Protein AF-A0A964MDD8-F1 (afdb_monomer_lite)

Foldseek 3Di:
DDPPPDPVVVVVVVVVVVVVVVVVVVVVVVVVVVVVVVVVVVVVVVVVVVVVVVVVVVVVVVVVVQVVQWAWEAEPNDTFIDSHQKDAPQSSQVRCVVVPNPADSQWWKWWQDPVRDIDTGDRGRIDGDHHHTYIYTHDPVNPD

pLDDT: mean 91.05, std 11.63, range [41.06, 98.5]

Radius of gyration: 38.7 Å; chains: 1; bounding box: 83×30×105 Å

Secondary structure (DSSP, 8-state):
------HHHHHHHHHHHHHHHHHHHHHHHHHHHHHHHHHHHHHHHHHHHHHHHHHHHHHHHHHHHHHHH-EEEEETTEEEEES-SEEEHHHHHHHHHHTT-S--TTSEEEEEPTTS-EEEE-TT-EEE--TT-EEEEE-GGG--

Sequence (144 aa):
MEATIEKPDIEAARDVAKRARQELKRVEQELKDAEQQLERAEQEIEQAVDEVQQIEDQLDRQESERKAKSVAILVNEQSVTLPSRSVTGAEIKDAAIRQGVLIQPNFVLQEELANGTSRIVGDSDTVKIHEHSRFTAIAPDDNS

Structure (mmCIF, N/CA/C/O backbone):
data_AF-A0A964MDD8-F1
#
_entry.id   AF-A0A964MDD8-F1
#
loop_
_atom_site.group_PDB
_atom_site.id
_atom_site.type_symbol
_atom_site.label_atom_id
_atom_site.label_alt_id
_atom_site.label_comp_id
_atom_site.label_asym_id
_atom_site.label_entity_id
_atom_site.label_seq_id
_atom_site.pdbx_PDB_ins_code
_atom_site.Cartn_x
_atom_site.Cartn_y
_atom_site.Cartn_z
_atom_site.occupancy
_atom_site.B_iso_or_equiv
_atom_site.auth_seq_id
_atom_site.auth_comp_id
_atom_site.auth_asym_id
_atom_site.auth_atom_id
_atom_site.pdbx_PDB_model_num
ATOM 1 N N . MET A 1 1 ? 56.495 -11.586 -66.245 1.00 41.06 1 MET A N 1
ATOM 2 C CA . MET A 1 1 ? 55.061 -11.857 -66.028 1.00 41.06 1 MET A CA 1
ATOM 3 C C . MET A 1 1 ? 54.513 -10.680 -65.244 1.00 41.06 1 MET A C 1
ATOM 5 O O . MET A 1 1 ? 54.639 -10.665 -64.029 1.00 41.06 1 MET A O 1
ATOM 9 N N . GLU A 1 2 ? 54.033 -9.648 -65.936 1.00 46.88 2 GLU A N 1
ATOM 10 C CA . GLU A 1 2 ? 53.327 -8.531 -65.299 1.00 46.88 2 GLU A CA 1
ATOM 11 C C . GLU A 1 2 ? 51.840 -8.878 -65.296 1.00 46.88 2 GLU A C 1
ATOM 13 O O . GLU A 1 2 ? 51.242 -9.059 -66.355 1.00 46.88 2 GLU A O 1
ATOM 18 N N . ALA A 1 3 ? 51.256 -9.044 -64.110 1.00 52.12 3 ALA A N 1
ATOM 19 C CA . ALA A 1 3 ? 49.820 -9.223 -63.975 1.00 52.12 3 ALA A CA 1
ATOM 20 C C . ALA A 1 3 ? 49.143 -7.874 -64.257 1.00 52.12 3 ALA A C 1
ATOM 22 O O . ALA A 1 3 ? 49.156 -6.971 -63.421 1.00 52.12 3 ALA A O 1
ATOM 23 N N . THR A 1 4 ? 48.595 -7.715 -65.460 1.00 55.28 4 THR A N 1
ATOM 24 C CA . THR A 1 4 ? 47.712 -6.598 -65.794 1.00 55.28 4 THR A CA 1
ATOM 25 C C . THR A 1 4 ? 46.412 -6.793 -65.025 1.00 55.28 4 THR A C 1
ATOM 27 O O . THR A 1 4 ? 45.581 -7.609 -65.404 1.00 55.28 4 THR A O 1
ATOM 30 N N . ILE A 1 5 ? 46.252 -6.079 -63.912 1.00 58.34 5 ILE A N 1
ATOM 31 C CA . ILE A 1 5 ? 44.963 -5.998 -63.222 1.00 58.34 5 ILE A CA 1
ATOM 32 C C . ILE A 1 5 ? 44.020 -5.236 -64.158 1.00 58.34 5 ILE A C 1
ATOM 34 O O . ILE A 1 5 ? 44.256 -4.066 -64.478 1.00 58.34 5 ILE A O 1
ATOM 38 N N . GLU A 1 6 ? 42.996 -5.918 -64.664 1.00 56.34 6 GLU A N 1
ATOM 39 C CA . GLU A 1 6 ? 42.044 -5.346 -65.607 1.00 56.34 6 GLU A CA 1
ATOM 40 C C . GLU A 1 6 ? 41.196 -4.268 -64.907 1.00 56.34 6 GLU A C 1
ATOM 42 O O . GLU A 1 6 ? 40.586 -4.487 -63.863 1.00 56.34 6 GLU A O 1
ATOM 47 N N . LYS A 1 7 ? 41.144 -3.069 -65.504 1.00 59.66 7 LYS A N 1
ATOM 48 C CA . LYS A 1 7 ? 40.331 -1.912 -65.077 1.00 59.66 7 LYS A CA 1
ATOM 49 C C . LYS A 1 7 ? 38.904 -2.220 -64.550 1.00 59.66 7 LYS A C 1
ATOM 51 O O . LYS A 1 7 ? 38.519 -1.525 -63.608 1.00 59.66 7 LYS A O 1
ATOM 56 N N . PRO A 1 8 ? 38.122 -3.187 -65.086 1.00 60.34 8 PRO A N 1
ATOM 57 C CA . PRO A 1 8 ? 36.810 -3.561 -64.536 1.00 60.34 8 PRO A CA 1
ATOM 58 C C . PRO A 1 8 ? 36.810 -3.961 -63.050 1.00 60.34 8 PRO A C 1
ATOM 60 O O . PRO A 1 8 ? 35.870 -3.604 -62.337 1.00 60.34 8 PRO A O 1
ATOM 63 N N . ASP A 1 9 ? 37.860 -4.617 -62.545 1.00 73.88 9 ASP A N 1
ATOM 64 C CA . ASP A 1 9 ? 37.914 -5.048 -61.137 1.00 73.88 9 ASP A CA 1
ATOM 65 C C . ASP A 1 9 ? 38.062 -3.864 -60.166 1.00 73.88 9 ASP A C 1
ATOM 67 O O . ASP A 1 9 ? 37.552 -3.884 -59.044 1.00 73.88 9 ASP A O 1
ATOM 71 N N . ILE A 1 10 ? 38.712 -2.782 -60.608 1.00 78.50 10 ILE A N 1
ATOM 72 C CA . ILE A 1 10 ? 38.920 -1.571 -59.800 1.00 78.50 10 ILE A CA 1
ATOM 73 C C . ILE A 1 10 ? 37.620 -0.759 -59.681 1.00 78.50 10 ILE A C 1
ATOM 75 O O . ILE A 1 10 ? 37.340 -0.180 -58.629 1.00 78.50 10 ILE A O 1
ATOM 79 N N . GLU A 1 11 ? 36.809 -0.713 -60.740 1.00 83.12 11 GLU A N 1
ATOM 80 C CA . GLU A 1 11 ? 35.529 0.007 -60.746 1.00 83.12 11 GLU A CA 1
ATOM 81 C C . GLU A 1 11 ? 34.477 -0.704 -59.885 1.00 83.12 11 GLU A C 1
ATOM 83 O O . GLU A 1 11 ? 33.844 -0.069 -59.038 1.00 83.12 11 GLU A O 1
ATOM 88 N N . ALA A 1 12 ? 34.386 -2.034 -59.989 1.00 84.69 12 ALA A N 1
ATOM 89 C CA . ALA A 1 12 ? 33.535 -2.842 -59.119 1.00 84.69 12 ALA A CA 1
ATOM 90 C C . ALA A 1 12 ? 33.921 -2.689 -57.635 1.00 84.69 12 ALA A C 1
ATOM 92 O O . ALA A 1 12 ? 33.057 -2.468 -56.782 1.00 84.69 12 ALA A O 1
ATOM 93 N N . ALA A 1 13 ? 35.222 -2.719 -57.318 1.00 86.31 13 ALA A N 1
ATOM 94 C CA . ALA A 1 13 ? 35.711 -2.490 -55.958 1.00 86.31 13 ALA A CA 1
ATOM 95 C C . ALA A 1 13 ? 35.359 -1.083 -55.432 1.00 86.31 13 ALA A C 1
ATOM 97 O O . ALA A 1 13 ? 35.021 -0.918 -54.256 1.00 86.31 13 ALA A O 1
ATOM 98 N N . ARG A 1 14 ? 35.385 -0.060 -56.296 1.00 89.69 14 ARG A N 1
ATOM 99 C CA . ARG A 1 14 ? 35.007 1.316 -55.940 1.00 89.69 14 ARG A CA 1
ATOM 100 C C . ARG A 1 14 ? 33.518 1.443 -55.621 1.00 89.69 14 ARG A C 1
ATOM 102 O O . ARG A 1 14 ? 33.167 2.135 -54.662 1.00 89.69 14 ARG A O 1
ATOM 109 N N . ASP A 1 15 ? 32.656 0.784 -56.386 1.00 91.31 15 ASP A N 1
ATOM 110 C CA . ASP A 1 15 ? 31.213 0.788 -56.143 1.00 91.31 15 ASP A CA 1
ATOM 111 C C . ASP A 1 15 ? 30.846 0.058 -54.851 1.00 91.31 15 ASP A C 1
ATOM 113 O O . ASP A 1 15 ? 30.035 0.562 -54.068 1.00 91.31 15 ASP A O 1
ATOM 117 N N . VAL A 1 16 ? 31.500 -1.074 -54.571 1.00 93.12 16 VAL A N 1
ATOM 118 C CA . VAL A 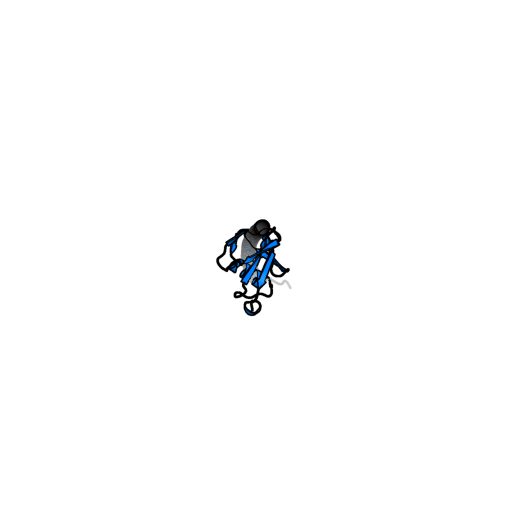1 16 ? 31.367 -1.778 -53.288 1.00 93.12 16 VAL A CA 1
ATOM 119 C C . VAL A 1 16 ? 31.812 -0.878 -52.135 1.00 93.12 16 VAL A C 1
ATOM 121 O O . VAL A 1 16 ? 31.064 -0.702 -51.174 1.00 93.12 16 VAL A O 1
ATOM 124 N N . ALA A 1 17 ? 32.971 -0.220 -52.248 1.00 92.44 17 ALA A N 1
ATOM 125 C CA . ALA A 1 17 ? 33.452 0.706 -51.224 1.00 92.44 17 ALA A CA 1
ATOM 126 C C . ALA A 1 17 ? 32.503 1.900 -51.013 1.00 92.44 17 ALA A C 1
ATOM 128 O O . ALA A 1 17 ? 32.327 2.371 -49.888 1.00 92.44 17 ALA A O 1
ATOM 129 N N . LYS A 1 18 ? 31.861 2.396 -52.077 1.00 95.19 18 LYS A N 1
ATOM 130 C CA . LYS A 1 18 ? 30.870 3.475 -51.989 1.00 95.19 18 LYS A CA 1
ATOM 131 C C . LYS A 1 18 ? 29.608 3.023 -51.253 1.00 95.19 18 LYS A C 1
ATOM 133 O O . LYS A 1 18 ? 29.131 3.766 -50.399 1.00 95.19 18 LYS A O 1
ATOM 138 N N . ARG A 1 19 ? 29.097 1.826 -51.554 1.00 94.06 19 ARG A N 1
ATOM 139 C CA . ARG A 1 19 ? 27.930 1.245 -50.868 1.00 94.06 19 ARG A CA 1
ATOM 140 C C . ARG A 1 19 ? 28.226 0.986 -49.395 1.00 94.06 19 ARG A C 1
ATOM 142 O O . ARG A 1 19 ? 27.482 1.469 -48.552 1.00 94.06 19 ARG A O 1
ATOM 149 N N . ALA A 1 20 ? 29.367 0.369 -49.088 1.00 93.56 20 ALA A N 1
ATOM 150 C CA . ALA A 1 20 ? 29.794 0.125 -47.711 1.00 93.56 20 ALA A CA 1
ATOM 151 C C . ALA A 1 20 ? 29.890 1.426 -46.894 1.00 93.56 20 ALA A C 1
ATOM 153 O O . ALA A 1 20 ? 29.441 1.484 -45.756 1.00 93.56 20 ALA A O 1
ATOM 154 N N . ARG A 1 21 ? 30.403 2.517 -47.483 1.00 95.44 21 ARG A N 1
ATOM 155 C CA . ARG A 1 21 ? 30.420 3.837 -46.823 1.00 95.44 21 ARG A CA 1
ATOM 156 C C . ARG A 1 21 ? 29.024 4.408 -46.577 1.00 95.44 21 ARG A C 1
ATOM 158 O O . ARG A 1 21 ? 28.814 5.069 -45.565 1.00 95.44 21 ARG A O 1
ATOM 165 N N . GLN A 1 22 ? 28.091 4.209 -47.507 1.00 95.81 22 GLN A N 1
ATOM 166 C CA . GLN A 1 22 ? 26.709 4.663 -47.335 1.00 95.81 22 GLN A CA 1
ATOM 167 C C . GLN A 1 22 ? 25.999 3.880 -46.229 1.00 95.81 22 GLN A C 1
ATOM 169 O O . GLN A 1 22 ? 25.303 4.484 -45.419 1.00 95.81 22 GLN A O 1
ATOM 174 N N . GLU A 1 23 ? 26.214 2.567 -46.171 1.00 96.56 23 GLU A N 1
ATOM 175 C CA . GLU A 1 23 ? 25.686 1.710 -45.109 1.00 96.56 23 GLU A CA 1
ATOM 176 C C . GLU A 1 23 ? 26.284 2.071 -43.748 1.00 96.56 23 GLU A C 1
ATOM 178 O O . GLU A 1 23 ? 25.527 2.258 -42.801 1.00 96.56 23 GLU A O 1
ATOM 183 N N . LEU A 1 24 ? 27.603 2.285 -43.658 1.00 96.44 24 LEU A N 1
ATOM 184 C CA . LEU A 1 24 ? 28.247 2.748 -42.423 1.00 96.44 24 LEU A CA 1
ATOM 185 C C . LEU A 1 24 ? 27.642 4.062 -41.927 1.00 96.44 24 LEU A C 1
ATOM 187 O O . LEU A 1 24 ? 27.255 4.150 -40.769 1.00 96.44 24 LEU A O 1
ATOM 191 N N . LYS A 1 25 ? 27.459 5.049 -42.812 1.00 97.62 25 LYS A N 1
ATOM 192 C CA . LYS A 1 25 ? 26.839 6.328 -42.440 1.00 97.62 25 LYS A CA 1
ATOM 193 C C . LYS A 1 25 ? 25.399 6.162 -41.942 1.00 97.62 25 LYS A C 1
ATOM 195 O O . LYS A 1 25 ? 24.946 6.919 -41.088 1.00 97.62 25 LYS A O 1
ATOM 200 N N . ARG A 1 26 ? 24.660 5.200 -42.501 1.00 97.25 26 ARG A N 1
ATOM 201 C CA . ARG A 1 26 ? 23.300 4.890 -42.057 1.00 97.25 26 ARG A CA 1
ATOM 202 C C . ARG A 1 26 ? 23.310 4.272 -40.660 1.00 97.25 26 ARG A C 1
ATOM 204 O O . ARG A 1 26 ? 22.570 4.742 -39.807 1.00 97.25 26 ARG A O 1
ATOM 211 N N . VAL A 1 27 ? 24.169 3.282 -40.429 1.00 97.69 27 VAL A N 1
ATOM 212 C CA . VAL A 1 27 ? 24.311 2.630 -39.120 1.00 97.69 27 VAL A CA 1
ATOM 213 C C . VAL A 1 27 ? 24.790 3.621 -38.057 1.00 97.69 27 VAL A C 1
ATOM 215 O O . VAL A 1 27 ? 24.277 3.604 -36.948 1.00 97.69 27 VAL A O 1
ATOM 218 N N . GLU A 1 28 ? 25.710 4.530 -38.389 1.00 97.38 28 GLU A N 1
ATOM 219 C CA . GLU A 1 28 ? 26.145 5.602 -37.480 1.00 97.38 28 GLU A CA 1
ATOM 220 C C . GLU A 1 28 ? 24.984 6.510 -37.057 1.00 97.38 28 GLU A C 1
ATOM 222 O O . GLU A 1 28 ? 24.878 6.881 -35.890 1.00 97.38 28 GLU A O 1
ATOM 227 N N . GLN A 1 29 ? 24.099 6.863 -37.994 1.00 97.56 29 GLN A N 1
ATOM 228 C CA . GLN A 1 29 ? 22.926 7.673 -37.674 1.00 97.56 29 GLN A CA 1
ATOM 229 C C . GLN A 1 29 ? 21.922 6.894 -36.818 1.00 97.56 29 GLN A C 1
ATOM 231 O O . GLN A 1 29 ? 21.428 7.432 -35.833 1.00 97.56 29 GLN A O 1
ATOM 236 N N . GLU A 1 30 ? 21.658 5.631 -37.160 1.00 98.12 30 GLU A N 1
ATOM 237 C CA . GLU A 1 30 ? 20.775 4.762 -36.376 1.00 98.12 30 GLU A CA 1
ATOM 238 C C . GLU A 1 30 ? 21.315 4.556 -34.948 1.00 98.12 30 GLU A C 1
ATOM 240 O O . GLU A 1 30 ? 20.542 4.606 -33.993 1.00 98.12 30 GLU A O 1
ATOM 245 N N . LEU A 1 31 ? 22.636 4.408 -34.781 1.00 97.81 31 LEU A N 1
ATOM 246 C CA . LEU A 1 31 ? 23.281 4.309 -33.470 1.00 97.81 31 LEU A CA 1
ATOM 247 C C . LEU A 1 31 ? 23.094 5.593 -32.657 1.00 97.81 31 LEU A C 1
ATOM 249 O O . LEU A 1 31 ? 22.695 5.525 -31.501 1.00 97.81 31 LEU A O 1
ATOM 253 N N . LYS A 1 32 ? 23.309 6.759 -33.272 1.00 98.25 32 LYS A N 1
ATOM 254 C CA . LYS A 1 32 ? 23.117 8.054 -32.609 1.00 98.25 32 LYS A CA 1
ATOM 255 C C . LYS A 1 32 ? 21.673 8.264 -32.151 1.00 98.25 32 LYS A C 1
ATOM 257 O O . LYS A 1 32 ? 21.432 8.820 -31.081 1.00 98.25 32 LYS A O 1
ATOM 262 N N . ASP A 1 33 ? 20.711 7.839 -32.963 1.00 98.31 33 ASP A N 1
ATOM 263 C CA . ASP A 1 33 ? 19.296 7.946 -32.617 1.00 98.31 33 ASP A CA 1
ATOM 264 C C . ASP A 1 33 ? 18.945 6.988 -31.464 1.00 98.31 33 ASP A C 1
ATOM 266 O O . ASP A 1 33 ? 18.219 7.373 -30.547 1.00 98.31 33 ASP A O 1
ATOM 270 N N . ALA A 1 34 ? 19.499 5.771 -31.467 1.00 97.50 34 ALA A N 1
ATOM 271 C CA . ALA A 1 34 ? 19.337 4.811 -30.376 1.00 97.50 34 ALA A CA 1
ATOM 272 C C . ALA A 1 34 ? 19.983 5.298 -29.065 1.00 97.50 34 ALA A C 1
ATOM 274 O O . ALA A 1 34 ? 19.374 5.169 -28.008 1.00 97.50 34 ALA A O 1
ATOM 275 N N . GLU A 1 35 ? 21.167 5.914 -29.122 1.00 98.12 35 GLU A N 1
ATOM 276 C CA . GLU A 1 35 ? 21.826 6.534 -27.962 1.00 98.12 35 GLU A CA 1
ATOM 277 C C . GLU A 1 35 ? 20.947 7.625 -27.334 1.00 98.12 35 GLU A C 1
ATOM 279 O O . GLU A 1 35 ? 20.752 7.641 -26.122 1.00 98.12 35 GLU A O 1
ATOM 284 N N . GLN A 1 36 ? 20.334 8.488 -28.150 1.00 98.19 36 GLN A N 1
ATOM 285 C CA . GLN A 1 36 ? 19.405 9.510 -27.650 1.00 98.19 36 GLN A CA 1
ATOM 286 C C . GLN A 1 36 ? 18.137 8.913 -27.036 1.00 98.19 36 GLN A C 1
ATOM 288 O O . GLN A 1 36 ? 17.565 9.488 -26.112 1.00 98.19 36 GLN A O 1
ATOM 293 N N . GLN A 1 37 ? 17.654 7.789 -27.568 1.00 98.12 37 GLN A N 1
ATOM 294 C CA . GLN A 1 37 ? 16.515 7.086 -26.980 1.00 98.12 37 GLN A CA 1
ATOM 295 C C . GLN A 1 37 ? 16.879 6.470 -25.629 1.00 98.12 37 GLN A C 1
ATOM 297 O O . GLN A 1 37 ? 16.074 6.559 -24.706 1.00 98.12 37 GLN A O 1
ATOM 302 N N . LEU A 1 38 ? 18.080 5.899 -25.503 1.00 98.00 38 LEU A N 1
ATOM 303 C CA . LEU A 1 38 ? 18.584 5.377 -24.235 1.00 98.00 38 LEU A CA 1
ATOM 304 C C . LEU A 1 38 ? 18.711 6.488 -23.191 1.00 98.00 38 LEU A C 1
ATOM 306 O O . LEU A 1 38 ? 18.180 6.328 -22.102 1.00 98.00 38 LEU A O 1
ATOM 310 N N . GLU A 1 39 ? 19.293 7.637 -23.544 1.00 98.38 39 GLU A N 1
ATOM 311 C CA . GLU A 1 39 ? 19.418 8.779 -22.625 1.00 98.38 39 GLU A CA 1
ATOM 312 C C . GLU A 1 39 ? 18.048 9.267 -22.120 1.00 98.38 39 GLU A C 1
ATOM 314 O O . GLU A 1 39 ? 17.875 9.572 -20.941 1.00 98.38 39 GLU A O 1
ATOM 319 N N . ARG A 1 40 ? 17.033 9.297 -22.994 1.00 98.06 40 ARG A N 1
ATOM 320 C CA . ARG A 1 40 ? 15.660 9.644 -22.591 1.00 98.06 40 ARG A CA 1
ATOM 321 C C . ARG A 1 40 ? 15.051 8.597 -21.667 1.00 98.06 40 ARG A C 1
ATOM 323 O O . ARG A 1 40 ? 14.456 8.961 -20.660 1.00 98.06 40 ARG A O 1
ATOM 330 N N . ALA A 1 41 ? 15.208 7.317 -21.995 1.00 97.62 41 ALA A N 1
ATOM 331 C CA . ALA A 1 41 ? 14.697 6.234 -21.164 1.00 97.62 41 ALA A CA 1
ATOM 332 C C . ALA A 1 41 ? 15.367 6.218 -19.779 1.00 97.62 41 ALA A C 1
ATOM 334 O O . ALA A 1 41 ? 14.696 5.978 -18.781 1.00 97.62 41 ALA A O 1
ATOM 335 N N . GLU A 1 42 ? 16.666 6.517 -19.696 1.00 98.12 42 GLU A N 1
ATOM 336 C CA . GLU A 1 42 ? 17.392 6.654 -18.428 1.00 98.12 42 GLU A CA 1
ATOM 337 C C . GLU A 1 42 ? 16.824 7.792 -17.570 1.00 98.12 42 GLU A C 1
ATOM 339 O O . GLU A 1 42 ? 16.553 7.581 -16.389 1.00 98.12 42 GLU A O 1
ATOM 344 N N . GLN A 1 43 ? 16.560 8.961 -18.165 1.00 98.12 43 GLN A N 1
ATOM 345 C CA . GLN A 1 43 ? 15.931 10.088 -17.464 1.00 98.12 43 GLN A CA 1
ATOM 346 C C . GLN A 1 43 ? 14.513 9.756 -16.978 1.00 98.12 43 GLN A C 1
ATOM 348 O O . GLN A 1 43 ? 14.129 10.143 -15.876 1.00 98.12 43 GLN A O 1
ATOM 353 N N . GLU A 1 44 ? 13.727 9.035 -17.780 1.00 98.31 44 GLU A N 1
ATOM 354 C CA . GLU A 1 44 ? 12.391 8.575 -17.383 1.00 98.31 44 GLU A CA 1
ATOM 355 C C . GLU A 1 44 ? 12.457 7.591 -16.208 1.00 98.31 44 GLU A C 1
ATOM 357 O O . GLU A 1 44 ? 11.653 7.682 -15.280 1.00 98.31 44 GLU A O 1
ATOM 362 N N . ILE A 1 45 ? 13.434 6.677 -16.211 1.00 98.25 45 ILE A N 1
ATOM 363 C CA . ILE A 1 45 ? 13.652 5.741 -15.103 1.00 98.25 45 ILE A CA 1
ATOM 364 C C . ILE A 1 45 ? 14.058 6.494 -13.834 1.00 98.25 45 ILE A C 1
ATOM 366 O O . ILE A 1 45 ? 13.518 6.197 -12.772 1.00 98.25 45 ILE A O 1
ATOM 370 N N . GLU A 1 46 ? 14.964 7.469 -13.924 1.00 98.19 46 GLU A N 1
ATOM 371 C CA . GLU A 1 46 ? 15.373 8.290 -12.776 1.00 98.19 46 GLU A CA 1
ATOM 372 C C . GLU A 1 46 ? 14.171 9.020 -12.157 1.00 98.19 46 GLU A C 1
ATOM 374 O O . GLU A 1 46 ? 13.943 8.930 -10.952 1.00 98.19 46 GLU A O 1
ATOM 379 N N . GLN A 1 47 ? 13.327 9.639 -12.988 1.00 98.06 47 GLN A N 1
ATOM 380 C CA . GLN A 1 47 ? 12.097 10.291 -12.526 1.00 98.06 47 GLN A CA 1
ATOM 381 C C . GLN A 1 47 ? 11.125 9.310 -11.863 1.00 98.06 47 GLN A C 1
ATOM 383 O O . GLN A 1 47 ? 10.546 9.622 -10.823 1.00 98.06 47 GLN A O 1
ATOM 388 N N . ALA A 1 48 ? 10.950 8.122 -12.444 1.00 97.06 48 ALA A N 1
ATOM 389 C CA . ALA A 1 48 ? 10.083 7.100 -11.874 1.00 97.06 48 ALA A CA 1
ATOM 390 C C . ALA A 1 48 ? 10.608 6.593 -10.520 1.00 97.06 48 ALA A C 1
ATOM 392 O O . ALA A 1 48 ? 9.817 6.330 -9.616 1.00 97.06 48 ALA A O 1
ATOM 393 N N . VAL A 1 49 ? 11.929 6.476 -10.356 1.00 98.50 49 VAL A N 1
ATOM 394 C CA . VAL A 1 49 ? 12.551 6.101 -9.077 1.00 98.50 49 VAL A CA 1
ATOM 395 C C . VAL A 1 49 ? 12.281 7.163 -8.011 1.00 98.50 49 VAL A C 1
ATOM 397 O O . VAL A 1 49 ? 11.860 6.815 -6.906 1.00 98.50 49 VAL A O 1
ATOM 400 N N . ASP A 1 50 ? 12.442 8.444 -8.344 1.00 98.31 50 ASP A N 1
ATOM 401 C CA . ASP A 1 50 ? 12.133 9.543 -7.424 1.00 98.31 50 ASP A CA 1
ATOM 402 C C . ASP A 1 50 ? 10.648 9.568 -7.028 1.00 98.31 50 ASP A C 1
ATOM 404 O O . ASP A 1 50 ? 10.312 9.798 -5.863 1.00 98.31 50 ASP A O 1
ATOM 408 N N . GLU A 1 51 ? 9.743 9.305 -7.974 1.00 98.25 51 GLU A N 1
ATOM 409 C CA . GLU A 1 51 ? 8.305 9.216 -7.702 1.00 98.25 51 GLU A CA 1
ATOM 410 C C . GLU A 1 51 ? 7.981 8.056 -6.753 1.00 98.25 51 GLU A C 1
ATOM 412 O O . GLU A 1 51 ? 7.244 8.240 -5.781 1.00 98.25 51 GLU A O 1
ATOM 417 N N . VAL A 1 52 ? 8.569 6.877 -6.981 1.00 98.25 52 VAL A N 1
ATOM 418 C CA . VAL A 1 52 ? 8.404 5.721 -6.088 1.00 98.25 52 VAL A CA 1
ATOM 419 C C . VAL A 1 52 ? 8.880 6.058 -4.676 1.00 98.25 52 VAL A C 1
ATOM 421 O O . VAL A 1 52 ? 8.139 5.813 -3.724 1.00 98.25 52 VAL A O 1
ATOM 424 N N . GLN A 1 53 ? 10.042 6.700 -4.529 1.00 97.56 53 GLN A N 1
ATOM 425 C CA . GLN A 1 53 ? 10.551 7.100 -3.215 1.00 97.56 53 GLN A CA 1
ATOM 426 C C . GLN A 1 53 ? 9.601 8.074 -2.499 1.00 97.56 53 GLN A C 1
ATOM 428 O O . GLN A 1 53 ? 9.357 7.954 -1.298 1.00 97.56 53 GLN A O 1
ATOM 433 N N . GLN A 1 54 ? 9.017 9.032 -3.224 1.00 97.56 54 GLN A N 1
ATOM 434 C CA . GLN A 1 54 ? 8.035 9.957 -2.649 1.00 97.56 54 GLN A CA 1
ATOM 435 C C . GLN A 1 54 ? 6.750 9.249 -2.209 1.00 97.56 54 GLN A C 1
ATOM 437 O O . GLN A 1 54 ? 6.149 9.639 -1.204 1.00 97.56 54 GLN A O 1
ATOM 442 N N . ILE A 1 55 ? 6.314 8.228 -2.949 1.00 97.56 55 ILE A N 1
ATOM 443 C CA . ILE A 1 55 ? 5.148 7.418 -2.587 1.00 97.56 55 ILE A CA 1
ATOM 444 C C . ILE A 1 55 ? 5.432 6.624 -1.310 1.00 97.56 55 ILE A C 1
ATOM 446 O O . ILE A 1 55 ? 4.591 6.625 -0.409 1.00 97.56 55 ILE A O 1
ATOM 450 N N . GLU A 1 56 ? 6.604 5.999 -1.195 1.00 97.31 56 GLU A N 1
ATOM 451 C CA . GLU A 1 56 ? 7.020 5.279 0.016 1.00 97.31 56 GLU A CA 1
ATOM 452 C C . GLU A 1 56 ? 7.009 6.200 1.244 1.00 97.31 56 GLU A C 1
ATOM 454 O O . GLU A 1 56 ? 6.327 5.913 2.230 1.00 97.31 56 GLU A O 1
ATOM 459 N N . ASP A 1 57 ? 7.634 7.375 1.142 1.00 97.00 57 ASP A N 1
ATOM 460 C CA . ASP A 1 57 ? 7.644 8.376 2.213 1.00 97.00 57 ASP A CA 1
ATOM 461 C C . ASP A 1 57 ? 6.228 8.817 2.629 1.00 97.00 57 ASP A C 1
ATOM 463 O O . ASP A 1 57 ? 5.952 9.080 3.806 1.00 97.00 57 ASP A O 1
ATOM 467 N N . GLN A 1 58 ? 5.309 8.955 1.668 1.00 95.75 58 GLN A N 1
ATOM 468 C CA . GLN A 1 58 ? 3.917 9.307 1.951 1.00 95.75 58 GLN A CA 1
ATOM 469 C C . GLN A 1 58 ? 3.172 8.173 2.656 1.00 95.75 58 GLN A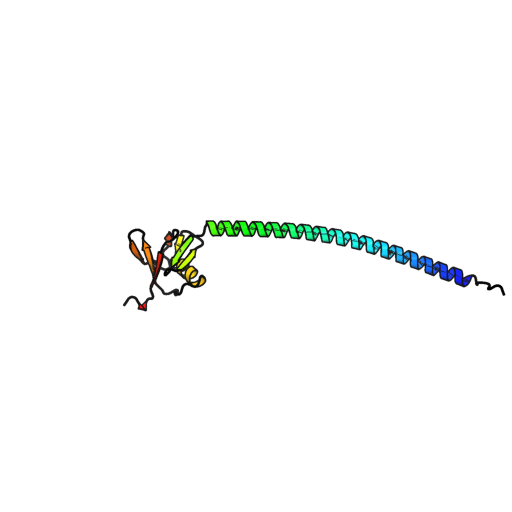 C 1
ATOM 471 O O . GLN A 1 58 ? 2.397 8.445 3.579 1.00 95.75 58 GLN A O 1
ATOM 476 N N . LEU A 1 59 ? 3.398 6.924 2.248 1.00 94.06 59 LEU A N 1
ATOM 477 C CA . LEU A 1 59 ? 2.807 5.753 2.888 1.00 94.06 59 LEU A CA 1
ATOM 478 C C . LEU A 1 59 ? 3.280 5.631 4.337 1.00 94.06 59 LEU A C 1
ATOM 480 O O . LEU A 1 59 ? 2.439 5.511 5.228 1.00 94.06 59 LEU A O 1
ATOM 484 N N . ASP A 1 60 ? 4.576 5.793 4.591 1.00 94.25 60 ASP A N 1
ATOM 485 C CA . ASP A 1 60 ? 5.147 5.755 5.940 1.00 94.25 60 ASP A CA 1
ATOM 486 C C . ASP A 1 60 ? 4.546 6.828 6.858 1.00 94.25 60 ASP A C 1
ATOM 488 O O . ASP A 1 60 ? 4.200 6.569 8.021 1.00 94.25 60 ASP A O 1
ATOM 492 N N . ARG A 1 61 ? 4.353 8.046 6.335 1.00 94.12 61 ARG A N 1
ATOM 493 C CA . ARG A 1 61 ? 3.676 9.126 7.070 1.00 94.12 61 ARG A CA 1
ATOM 494 C C . ARG A 1 61 ? 2.222 8.771 7.362 1.00 94.12 61 ARG A C 1
ATOM 496 O O . ARG A 1 61 ? 1.782 8.919 8.501 1.00 94.12 61 ARG A O 1
ATOM 503 N N . GLN A 1 62 ? 1.481 8.266 6.375 1.00 89.81 62 GLN A N 1
ATOM 504 C CA . GLN A 1 62 ? 0.087 7.864 6.571 1.00 89.81 62 GLN A CA 1
ATOM 505 C C . GLN A 1 62 ? -0.050 6.723 7.580 1.00 89.81 62 GLN A C 1
ATOM 507 O O . GLN A 1 62 ? -0.952 6.754 8.418 1.00 89.81 62 GLN A O 1
ATOM 512 N N . GLU A 1 63 ? 0.827 5.723 7.532 1.00 89.19 63 GLU A N 1
ATOM 513 C CA . GLU A 1 63 ? 0.844 4.641 8.512 1.00 89.19 63 GLU A CA 1
ATOM 514 C C . GLU A 1 63 ? 1.138 5.163 9.916 1.00 89.19 63 GLU A C 1
ATOM 516 O O . GLU A 1 63 ? 0.444 4.797 10.868 1.00 89.19 63 GLU A O 1
ATOM 521 N N . SER A 1 64 ? 2.117 6.056 10.050 1.00 87.12 64 SER A N 1
ATOM 522 C CA . SER A 1 64 ? 2.464 6.685 11.326 1.00 87.12 64 SER A CA 1
ATOM 523 C C . SER A 1 64 ? 1.295 7.495 11.891 1.00 87.12 64 SER A C 1
ATOM 525 O O . SER A 1 64 ? 0.963 7.376 13.071 1.00 87.12 64 SER A O 1
ATOM 527 N N . GLU A 1 65 ? 0.596 8.254 11.047 1.00 87.25 65 GLU A N 1
ATOM 528 C CA . GLU A 1 65 ? -0.610 8.981 11.441 1.00 87.25 65 GLU A CA 1
ATOM 529 C C . GLU A 1 65 ? -1.765 8.053 11.833 1.00 87.25 65 GLU A C 1
ATOM 531 O O . GLU A 1 65 ? -2.481 8.334 12.798 1.00 87.25 65 GLU A O 1
ATOM 536 N N . ARG A 1 66 ? -1.969 6.950 11.102 1.00 86.25 66 ARG A N 1
ATOM 537 C CA . ARG A 1 66 ? -2.985 5.940 11.440 1.00 86.25 66 ARG A CA 1
ATOM 538 C C . ARG A 1 66 ? -2.675 5.298 12.786 1.00 86.25 66 ARG A C 1
ATOM 540 O O . ARG A 1 66 ? -3.572 5.205 13.620 1.00 86.25 66 ARG A O 1
ATOM 547 N N . LYS A 1 67 ? -1.413 4.932 13.031 1.00 82.62 67 LYS A N 1
ATOM 548 C CA . LYS A 1 67 ? -0.950 4.405 14.324 1.00 82.62 67 LYS A CA 1
ATOM 549 C C . LYS A 1 67 ? -1.175 5.420 15.446 1.00 82.62 67 LYS A C 1
ATOM 551 O O . LYS A 1 67 ? -1.748 5.058 16.467 1.00 82.62 67 LYS A O 1
ATOM 556 N N . ALA A 1 68 ? -0.849 6.696 15.234 1.00 82.31 68 ALA A N 1
ATOM 557 C CA . ALA A 1 68 ? -1.074 7.757 16.222 1.00 82.31 68 ALA A CA 1
ATOM 558 C C . ALA A 1 68 ? -2.563 7.999 16.552 1.00 82.31 68 ALA A C 1
ATOM 560 O O . ALA A 1 68 ? -2.899 8.450 17.650 1.00 82.31 68 ALA A O 1
ATOM 561 N N . LYS A 1 69 ? -3.469 7.719 15.607 1.00 86.69 69 LYS A N 1
ATOM 562 C CA . LYS A 1 69 ? -4.927 7.830 15.797 1.00 86.69 69 LYS A CA 1
ATOM 563 C C . LYS A 1 69 ? -5.551 6.558 16.377 1.00 86.69 69 LYS A C 1
ATOM 565 O O . LYS A 1 69 ? -6.645 6.635 16.939 1.00 86.69 69 LYS A O 1
ATOM 570 N N . SER A 1 70 ? -4.868 5.423 16.249 1.00 91.25 70 SER A N 1
ATOM 571 C CA . SER A 1 70 ? -5.337 4.138 16.752 1.00 91.25 70 SER A CA 1
ATOM 572 C C . SER A 1 70 ? -5.226 4.020 18.274 1.00 91.25 70 SER A C 1
ATOM 574 O O . SER A 1 70 ? -4.455 4.732 18.917 1.00 91.25 70 SER A O 1
ATOM 576 N N . VAL A 1 71 ? -6.029 3.134 18.856 1.00 94.38 71 VAL A N 1
ATOM 577 C CA . VAL A 1 71 ? -6.087 2.875 20.297 1.00 94.38 71 VAL A CA 1
ATOM 578 C C . VAL A 1 71 ? -6.022 1.376 20.524 1.00 94.38 71 VAL A C 1
ATOM 580 O O . VAL A 1 71 ? -6.798 0.633 19.924 1.00 94.38 71 VAL A O 1
ATOM 583 N N . ALA A 1 72 ? -5.118 0.941 21.398 1.00 95.25 72 ALA A N 1
ATOM 584 C CA . ALA A 1 72 ? -5.052 -0.441 21.850 1.00 95.25 72 ALA A CA 1
ATOM 585 C C . ALA A 1 72 ? -5.970 -0.645 23.063 1.00 95.25 72 ALA A C 1
ATOM 587 O O . ALA A 1 72 ? -5.822 0.020 24.093 1.00 95.25 72 ALA A O 1
ATOM 588 N N . ILE A 1 73 ? -6.908 -1.578 22.936 1.00 95.62 73 ILE A N 1
ATOM 589 C CA . ILE A 1 73 ? -7.794 -2.042 24.009 1.00 95.62 73 ILE A CA 1
ATOM 590 C C . ILE A 1 73 ? -7.518 -3.517 24.304 1.00 95.62 73 ILE A C 1
ATOM 592 O O . ILE A 1 73 ? -6.787 -4.174 23.567 1.00 95.62 73 ILE A O 1
ATOM 596 N N . LEU A 1 74 ? -8.120 -4.054 25.359 1.00 97.19 74 LEU A N 1
ATOM 597 C CA . LEU A 1 74 ? -8.068 -5.472 25.694 1.00 97.19 74 LEU A CA 1
ATOM 598 C C . LEU A 1 74 ? -9.441 -6.103 25.466 1.00 97.19 74 LEU A C 1
ATOM 600 O O . LEU A 1 74 ? -10.431 -5.622 26.010 1.00 97.19 74 LEU A O 1
ATOM 604 N N . VAL A 1 75 ? -9.502 -7.189 24.700 1.00 97.19 75 VAL A N 1
ATOM 605 C CA . VAL A 1 75 ? -10.695 -8.030 24.542 1.00 97.19 75 VAL A CA 1
ATOM 606 C C . VAL A 1 75 ? -10.318 -9.444 24.965 1.00 97.19 75 VAL A C 1
ATOM 608 O O . VAL A 1 75 ? -9.434 -10.042 24.357 1.00 97.19 75 VAL A O 1
ATOM 611 N N . ASN A 1 76 ? -10.943 -9.969 26.022 1.00 95.50 76 ASN A N 1
ATOM 612 C CA . ASN A 1 76 ? -10.570 -11.256 26.629 1.00 95.50 76 ASN A CA 1
ATOM 613 C C . ASN A 1 76 ? -9.058 -11.355 26.927 1.00 95.50 76 ASN A C 1
ATOM 615 O O . ASN A 1 76 ? -8.402 -12.320 26.546 1.00 95.50 76 ASN A O 1
ATOM 619 N N . GLU A 1 77 ? -8.495 -10.328 27.575 1.00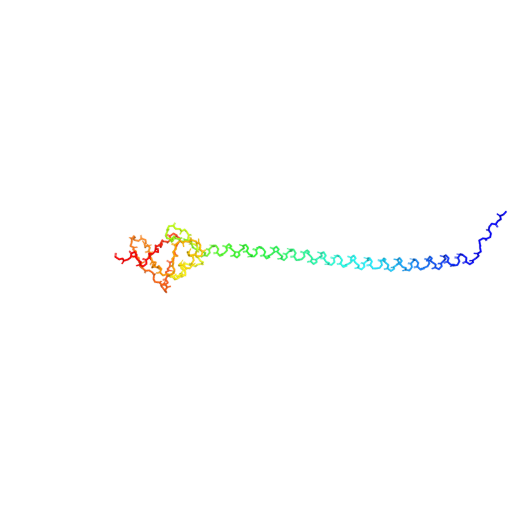 94.12 77 GLU A N 1
ATOM 620 C CA . GLU A 1 77 ? -7.057 -10.198 27.885 1.00 94.12 77 GLU A CA 1
ATOM 621 C C . GLU A 1 77 ? -6.113 -10.093 26.669 1.00 94.12 77 GLU A C 1
ATOM 623 O O . GLU A 1 77 ? -4.902 -9.957 26.841 1.00 94.12 77 GLU A O 1
ATOM 628 N N . GLN A 1 78 ? -6.631 -10.105 25.437 1.00 95.56 78 GLN A N 1
ATOM 629 C CA . GLN A 1 78 ? -5.835 -9.958 24.219 1.00 95.56 78 GLN A CA 1
ATOM 630 C C . GLN A 1 78 ? -5.887 -8.518 23.702 1.00 95.56 78 GLN A C 1
ATOM 632 O O . GLN A 1 78 ? -6.948 -7.898 23.666 1.00 95.56 78 GLN A O 1
ATOM 637 N N . SER A 1 79 ? -4.735 -7.982 23.291 1.00 96.25 79 SER A N 1
ATOM 638 C CA . SER A 1 79 ? -4.643 -6.624 22.744 1.00 96.25 79 SER A CA 1
ATOM 639 C C . SER A 1 79 ? -5.285 -6.538 21.360 1.00 96.25 79 SER A C 1
ATOM 641 O O . SER A 1 79 ? -4.951 -7.322 20.471 1.00 96.25 79 SER A O 1
ATOM 643 N N . VAL A 1 80 ? -6.184 -5.573 21.179 1.00 96.50 80 VAL A N 1
ATOM 644 C CA . VAL A 1 80 ? -6.893 -5.291 19.928 1.00 96.50 80 VAL A CA 1
ATOM 645 C C . VAL A 1 80 ? -6.730 -3.814 19.602 1.00 96.50 80 VAL A C 1
ATOM 647 O O . VAL A 1 80 ? -7.112 -2.946 20.386 1.00 96.50 80 VAL A O 1
ATOM 650 N N . THR A 1 81 ? -6.189 -3.516 18.424 1.00 95.69 81 THR A N 1
ATOM 651 C CA . THR A 1 81 ? -6.004 -2.138 17.956 1.00 95.69 81 THR A CA 1
ATOM 652 C C . THR A 1 81 ? -7.211 -1.682 17.146 1.00 95.69 81 THR A C 1
ATOM 654 O O . THR A 1 81 ? -7.615 -2.342 16.187 1.00 95.69 81 THR A O 1
ATOM 657 N N . LEU A 1 82 ? -7.774 -0.529 17.502 1.00 94.81 82 LEU A N 1
ATOM 658 C CA . LEU A 1 82 ? -8.918 0.089 16.834 1.00 94.81 82 LEU A CA 1
ATOM 659 C C . LEU A 1 82 ? -8.528 1.435 16.211 1.00 94.81 82 LEU A C 1
ATOM 661 O O . LEU A 1 82 ? -7.720 2.157 16.789 1.00 94.81 82 LEU A O 1
ATOM 665 N N . PRO A 1 83 ? -9.095 1.818 15.053 1.00 89.88 83 PRO A N 1
ATOM 666 C CA . PRO A 1 83 ? -8.689 3.024 14.323 1.00 89.88 83 PRO A CA 1
ATOM 667 C C . PRO A 1 83 ? -9.243 4.340 14.903 1.00 89.88 83 PRO A C 1
ATOM 669 O O . PRO A 1 83 ? -8.902 5.411 14.406 1.00 89.88 83 PRO A O 1
ATOM 672 N N . SER A 1 84 ? -10.124 4.280 15.907 1.00 90.50 84 SER A N 1
ATOM 673 C CA . SER A 1 84 ? -10.849 5.428 16.466 1.00 90.50 84 SER A CA 1
ATOM 674 C C . SER A 1 84 ? -11.055 5.268 17.973 1.00 90.50 84 SER A C 1
ATOM 676 O O . SER A 1 84 ? -11.164 4.153 18.466 1.00 90.50 84 SER A O 1
ATOM 678 N N . ARG A 1 85 ? -11.182 6.391 18.695 1.00 92.81 85 ARG A N 1
ATOM 679 C CA . ARG A 1 85 ? -11.544 6.453 20.129 1.00 92.81 85 ARG A CA 1
ATOM 680 C C . ARG A 1 85 ? -13.043 6.310 20.404 1.00 92.81 85 ARG A C 1
ATOM 682 O O . ARG A 1 85 ? -13.448 6.286 21.560 1.00 92.81 85 ARG A O 1
ATOM 689 N N . SER A 1 86 ? -13.871 6.280 19.367 1.00 94.44 86 SER A N 1
ATOM 690 C CA . SER A 1 86 ? -15.320 6.118 19.471 1.00 94.44 86 SER A CA 1
ATOM 691 C C . SER A 1 86 ? -15.728 5.033 18.494 1.00 94.44 86 SER A C 1
ATOM 693 O O . SER A 1 86 ? -15.557 5.221 17.289 1.00 94.44 86 SER A O 1
ATOM 695 N N . VAL A 1 87 ? -16.212 3.918 19.024 1.00 96.38 87 VAL A N 1
ATOM 696 C CA . VAL A 1 87 ? -16.538 2.704 18.268 1.00 96.38 87 VAL A CA 1
ATOM 697 C C . VAL A 1 87 ? -17.789 2.062 18.847 1.00 96.38 87 VAL A C 1
ATOM 699 O O . VAL A 1 87 ? -18.144 2.297 19.999 1.00 96.38 87 VAL A O 1
ATOM 702 N N . THR A 1 88 ? -18.463 1.260 18.047 1.00 97.19 88 THR A N 1
ATOM 703 C CA . THR A 1 88 ? -19.617 0.461 18.447 1.00 9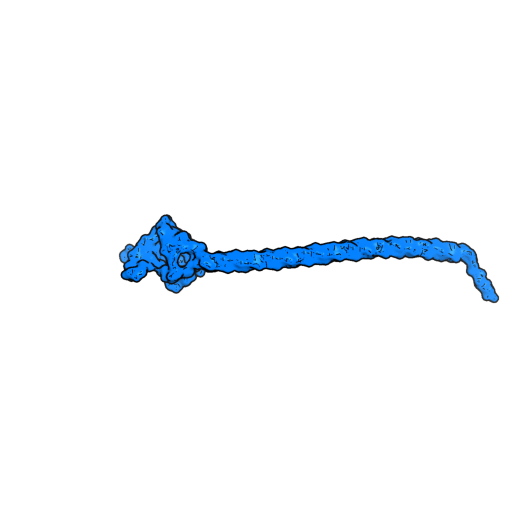7.19 88 THR A CA 1
ATOM 704 C C . THR A 1 88 ? -19.189 -0.907 18.975 1.00 97.19 88 THR A C 1
ATOM 706 O O . THR A 1 88 ? -18.093 -1.389 18.670 1.00 97.19 88 THR A O 1
ATOM 709 N N . GLY A 1 89 ? -20.059 -1.575 19.736 1.00 96.38 89 GLY A N 1
ATOM 710 C CA . GLY A 1 89 ? -19.815 -2.956 20.161 1.00 96.38 89 GLY A CA 1
ATOM 711 C C . GLY A 1 89 ? -19.575 -3.912 18.983 1.00 96.38 89 GLY A C 1
ATOM 712 O O . GLY A 1 89 ? -18.697 -4.773 19.060 1.00 96.38 89 GLY A O 1
ATOM 713 N N . ALA A 1 90 ? -20.286 -3.727 17.863 1.00 96.69 90 ALA A N 1
ATOM 714 C CA . ALA A 1 90 ? -20.064 -4.505 16.643 1.00 96.69 90 ALA A CA 1
ATOM 715 C C . ALA A 1 90 ? -18.648 -4.304 16.078 1.00 96.69 90 ALA A C 1
ATOM 717 O O . ALA A 1 90 ? -17.952 -5.279 15.807 1.00 96.69 90 ALA A O 1
ATOM 718 N N . GLU A 1 91 ? -18.179 -3.056 15.983 1.00 97.06 91 GLU A N 1
ATOM 719 C CA . GLU A 1 91 ? -16.835 -2.744 15.479 1.00 97.06 91 GLU A CA 1
ATOM 720 C C . GLU A 1 91 ? -15.722 -3.324 16.363 1.00 97.06 91 GLU A C 1
ATOM 722 O O . GLU A 1 91 ? -14.706 -3.790 15.840 1.00 97.06 91 GLU A O 1
ATOM 727 N N . ILE A 1 92 ? -15.910 -3.335 17.690 1.00 96.81 92 ILE A N 1
ATOM 728 C CA . ILE A 1 92 ? -14.977 -3.979 18.627 1.00 96.81 92 ILE A CA 1
ATOM 729 C C . ILE A 1 92 ? -14.905 -5.483 18.350 1.00 96.81 92 ILE A C 1
ATOM 731 O O . ILE A 1 92 ? -13.803 -6.021 18.222 1.00 96.81 92 ILE A O 1
ATOM 735 N N . LYS A 1 93 ? -16.056 -6.160 18.213 1.00 97.06 93 LYS A N 1
ATOM 736 C CA . LYS A 1 93 ? -16.097 -7.600 17.909 1.00 97.06 93 LYS A CA 1
ATOM 737 C C . LYS A 1 93 ? -15.430 -7.908 16.574 1.00 97.06 93 LYS A C 1
ATOM 739 O O . LYS A 1 93 ? -14.558 -8.772 16.516 1.00 97.06 93 LYS A O 1
ATOM 744 N N . ASP A 1 94 ? -15.768 -7.162 15.528 1.00 97.44 94 ASP A N 1
ATOM 745 C CA . ASP A 1 94 ? -15.199 -7.348 14.193 1.00 97.44 94 ASP A CA 1
ATOM 746 C C . ASP A 1 94 ? -13.684 -7.118 14.174 1.00 97.44 94 ASP A C 1
ATOM 748 O O . ASP A 1 94 ? -12.945 -7.815 13.475 1.00 97.44 94 ASP A O 1
ATOM 752 N N . ALA A 1 95 ? -13.185 -6.130 14.921 1.00 96.75 95 ALA A N 1
ATOM 753 C CA . ALA A 1 95 ? -11.752 -5.886 15.047 1.00 96.75 95 ALA A CA 1
ATOM 754 C C . ALA A 1 95 ? -11.042 -6.997 15.826 1.00 96.75 95 ALA A C 1
ATOM 756 O O . ALA A 1 95 ? -9.965 -7.420 15.407 1.00 96.75 95 ALA A O 1
ATOM 757 N N . ALA A 1 96 ? -11.643 -7.478 16.914 1.00 97.31 96 ALA A N 1
ATOM 758 C CA . ALA A 1 96 ? -11.101 -8.552 17.735 1.00 97.31 96 ALA A CA 1
ATOM 759 C C . ALA A 1 96 ? -11.030 -9.874 16.950 1.00 97.31 96 ALA A C 1
ATOM 761 O O . ALA A 1 96 ? -9.969 -10.492 16.898 1.00 97.31 96 ALA A O 1
ATOM 762 N N . ILE A 1 97 ? -12.100 -10.251 16.240 1.00 97.56 97 ILE A N 1
ATOM 763 C CA . ILE A 1 97 ? -12.143 -11.452 15.388 1.00 97.56 97 ILE A CA 1
ATOM 764 C C . ILE A 1 97 ? -11.082 -11.373 14.285 1.00 97.56 97 ILE A C 1
ATOM 766 O O . ILE A 1 97 ? -10.310 -12.313 14.098 1.00 97.56 97 ILE A O 1
ATOM 770 N N . ARG A 1 98 ? -10.987 -10.238 13.576 1.00 97.06 98 ARG A N 1
ATOM 771 C CA . ARG A 1 98 ? -9.967 -10.041 12.527 1.00 97.06 98 ARG A CA 1
ATOM 772 C C . ARG A 1 98 ? -8.537 -10.110 13.060 1.00 97.06 98 ARG A C 1
ATOM 774 O O . ARG A 1 98 ? -7.646 -10.510 12.319 1.00 97.06 98 ARG A O 1
ATOM 781 N N . GLN A 1 99 ? -8.322 -9.714 14.314 1.00 97.31 99 GLN A N 1
ATOM 782 C CA . GLN A 1 99 ? -7.025 -9.771 14.995 1.00 97.31 99 GLN A CA 1
ATOM 783 C C . GLN A 1 99 ? -6.785 -11.105 15.725 1.00 97.31 99 GLN A C 1
ATOM 785 O O . GLN A 1 99 ? -5.760 -11.261 16.383 1.00 97.31 99 GLN A O 1
ATOM 790 N N . GLY A 1 100 ? -7.682 -12.087 15.568 1.00 96.06 100 GLY A N 1
ATOM 791 C CA . GLY A 1 100 ? -7.496 -13.456 16.052 1.00 96.06 100 GLY A CA 1
ATOM 792 C C . GLY A 1 100 ? -7.956 -13.713 17.488 1.00 96.06 100 GLY A C 1
ATOM 793 O O . GLY A 1 100 ? -7.616 -14.754 18.049 1.00 96.06 100 GLY A O 1
ATOM 794 N N . VAL A 1 101 ? -8.726 -12.803 18.089 1.00 96.94 101 VAL A N 1
ATOM 795 C CA . VAL A 1 101 ? -9.352 -13.038 19.396 1.00 96.94 101 VAL A CA 1
ATOM 796 C C . VAL A 1 101 ? -10.479 -14.060 19.241 1.00 96.94 101 VAL A C 1
ATOM 798 O O . VAL A 1 101 ? -11.337 -13.930 18.365 1.00 96.94 101 VAL A O 1
ATOM 801 N N . LEU A 1 102 ? -10.483 -15.083 20.098 1.00 95.31 102 LEU A N 1
ATOM 802 C CA . LEU A 1 102 ? -11.435 -16.197 20.047 1.00 95.31 102 LEU A CA 1
ATOM 803 C C . LEU A 1 102 ? -12.811 -15.799 20.604 1.00 95.31 102 LEU A C 1
ATOM 805 O O . LEU A 1 102 ? -13.168 -16.147 21.728 1.00 95.31 102 LEU A O 1
ATOM 809 N N . ILE A 1 103 ? -13.583 -15.060 19.811 1.00 95.81 103 ILE A N 1
ATOM 810 C CA . ILE A 1 103 ? -14.964 -14.654 20.106 1.00 95.81 103 ILE A CA 1
ATOM 811 C C . ILE A 1 103 ? -15.840 -14.822 18.861 1.00 95.81 103 ILE A C 1
ATOM 813 O O . ILE A 1 103 ? -15.341 -15.109 17.772 1.00 95.81 103 ILE A O 1
ATOM 817 N N . GLN A 1 104 ? -17.150 -14.624 19.001 1.00 95.31 104 GLN A N 1
ATOM 818 C CA . GLN A 1 104 ? -18.094 -14.684 17.884 1.00 95.31 104 GLN A CA 1
ATOM 819 C C . GLN A 1 104 ? -18.978 -13.430 17.818 1.00 95.31 104 GLN A C 1
ATOM 821 O O . GLN A 1 104 ? -19.170 -12.758 18.835 1.00 95.31 104 GLN A O 1
ATOM 826 N N . PRO A 1 105 ? -19.574 -13.119 16.650 1.00 95.19 105 PRO A N 1
ATOM 827 C CA . PRO A 1 105 ? -20.457 -11.963 16.503 1.00 95.19 105 PRO A CA 1
ATOM 828 C C . PRO A 1 105 ? -21.694 -11.992 17.407 1.00 95.19 105 PRO A C 1
ATOM 830 O O . PRO A 1 105 ? -22.254 -10.944 17.686 1.00 95.19 105 PRO A O 1
ATOM 833 N N . ASN A 1 106 ? -22.138 -13.154 17.884 1.00 93.62 106 ASN A N 1
ATOM 834 C CA . ASN A 1 106 ? -23.280 -13.280 18.796 1.00 93.62 106 ASN A CA 1
ATOM 835 C C . ASN A 1 106 ? -22.905 -13.155 20.285 1.00 93.62 106 ASN A C 1
ATOM 837 O O . ASN A 1 106 ? -23.794 -13.231 21.130 1.00 93.62 106 ASN A O 1
ATOM 841 N N . PHE A 1 107 ? -21.622 -12.999 20.623 1.00 94.69 107 PHE A N 1
ATOM 842 C CA . PHE A 1 107 ? -21.207 -12.815 22.012 1.00 94.69 107 PHE A CA 1
ATOM 843 C C . PHE A 1 107 ? -21.600 -11.418 22.488 1.00 94.69 107 PHE A C 1
ATOM 845 O O . PHE A 1 107 ? -21.579 -10.446 21.723 1.00 94.69 107 PHE A O 1
ATOM 852 N N . VAL A 1 108 ? -21.939 -11.322 23.769 1.00 94.25 108 VAL A N 1
ATOM 853 C CA . VAL A 1 108 ? -22.260 -10.053 24.419 1.00 94.25 108 VAL A CA 1
ATOM 854 C C . VAL A 1 108 ? -20.967 -9.441 24.943 1.00 94.25 108 VAL A C 1
ATOM 856 O O . VAL A 1 108 ? -20.194 -10.118 25.619 1.00 94.25 108 VAL A O 1
ATOM 859 N N . LEU A 1 109 ? -20.722 -8.166 24.638 1.00 96.44 109 LEU A N 1
ATOM 860 C CA . LEU A 1 109 ? -19.581 -7.447 25.192 1.00 96.44 109 LEU A CA 1
ATOM 861 C C . LEU A 1 109 ? -19.934 -6.840 26.547 1.00 96.44 109 LEU A C 1
ATOM 863 O O . LEU A 1 109 ? -20.977 -6.211 26.717 1.00 96.44 109 LEU A O 1
ATOM 867 N N . GLN A 1 110 ? -19.013 -6.982 27.487 1.00 96.19 110 GLN A N 1
ATOM 868 C CA . GLN A 1 110 ? -19.042 -6.340 28.786 1.00 96.19 110 GLN A CA 1
ATOM 869 C C . GLN A 1 110 ? -17.799 -5.460 28.925 1.00 96.19 110 GLN A C 1
ATOM 871 O O . GLN A 1 110 ? -16.680 -5.960 28.879 1.00 96.19 110 GLN A O 1
ATOM 876 N N . GLU A 1 111 ? -17.988 -4.153 29.078 1.00 96.12 111 GLU A N 1
ATOM 877 C CA . GLU A 1 111 ? -16.921 -3.189 29.355 1.00 96.12 111 GLU A CA 1
ATOM 878 C C . GLU A 1 111 ? -16.650 -3.133 30.861 1.00 96.12 111 GLU A C 1
ATOM 880 O O . GLU A 1 111 ? -17.585 -2.997 31.654 1.00 96.12 111 GLU A O 1
ATOM 885 N N . GLU A 1 112 ? -15.381 -3.198 31.259 1.00 95.12 112 GLU A N 1
ATOM 886 C CA . GLU A 1 112 ? -14.944 -2.888 32.620 1.00 95.12 112 GLU A CA 1
ATOM 887 C C . GLU A 1 112 ? -14.682 -1.380 32.749 1.00 95.12 112 GLU A C 1
ATOM 889 O O . GLU A 1 112 ? -13.819 -0.813 32.077 1.00 95.12 112 GLU A O 1
ATOM 894 N N . LEU A 1 113 ? -15.441 -0.713 33.619 1.00 90.88 113 LEU A N 1
ATOM 895 C CA . LEU A 1 113 ? -15.311 0.715 33.888 1.00 90.88 113 LEU A CA 1
ATOM 896 C C . LEU A 1 113 ? -14.251 0.968 34.970 1.00 90.88 113 LEU A C 1
ATOM 898 O O . LEU A 1 113 ? -14.006 0.139 35.842 1.00 90.88 113 LEU A O 1
ATOM 902 N N . ALA A 1 114 ? -13.677 2.174 34.988 1.00 83.56 114 ALA A N 1
ATOM 903 C CA . ALA A 1 114 ? -12.601 2.552 35.918 1.00 83.56 114 ALA A CA 1
ATOM 904 C C . ALA A 1 114 ? -12.963 2.452 37.417 1.00 83.56 114 ALA A C 1
ATOM 906 O O . ALA A 1 114 ? -12.081 2.443 38.272 1.00 83.56 114 ALA A O 1
ATOM 907 N N . ASN A 1 115 ? -14.254 2.396 37.752 1.00 86.56 115 ASN A N 1
ATOM 908 C CA . ASN A 1 115 ? -14.754 2.194 39.114 1.00 86.56 115 ASN A CA 1
ATOM 909 C C . ASN A 1 115 ? -14.849 0.706 39.518 1.00 86.56 115 ASN A C 1
ATOM 911 O O . ASN A 1 115 ? -15.372 0.414 40.592 1.00 86.56 115 ASN A O 1
ATOM 915 N N . GLY A 1 116 ? -14.411 -0.221 38.659 1.00 83.56 116 GLY A N 1
ATOM 916 C CA . GLY A 1 116 ? -14.505 -1.669 38.862 1.00 83.56 116 GLY A CA 1
ATOM 917 C C . GLY A 1 116 ? -15.897 -2.254 38.610 1.00 83.56 116 GLY A C 1
ATOM 918 O O . GLY A 1 116 ? -16.104 -3.446 38.813 1.00 83.56 116 GLY A O 1
ATOM 919 N N . THR A 1 117 ? -16.869 -1.441 38.185 1.00 90.62 117 THR A N 1
ATOM 920 C CA . THR A 1 117 ? -18.165 -1.953 37.719 1.00 90.62 117 THR A CA 1
ATOM 921 C C . THR A 1 117 ? -18.086 -2.316 36.247 1.00 90.62 117 THR A C 1
ATOM 923 O O . THR A 1 117 ? -17.240 -1.799 35.519 1.00 90.62 117 THR A O 1
ATOM 926 N N . SER A 1 118 ? -18.995 -3.170 35.788 1.00 92.62 118 SER A N 1
ATOM 927 C CA . SER A 1 118 ? -19.093 -3.493 34.372 1.00 92.62 118 SER A CA 1
ATOM 928 C C . SER A 1 118 ? -20.430 -3.098 33.767 1.00 92.62 118 SER A C 1
ATOM 930 O O . SER A 1 118 ? -21.459 -3.072 34.443 1.00 92.62 118 SER A O 1
ATOM 932 N N . ARG A 1 119 ? -20.408 -2.815 32.465 1.00 94.19 119 ARG A N 1
ATOM 933 C CA . ARG A 1 119 ? -21.578 -2.467 31.660 1.00 94.19 119 ARG A CA 1
ATOM 934 C C . ARG A 1 119 ? -21.663 -3.381 30.441 1.00 94.19 119 ARG A C 1
ATOM 936 O O . ARG A 1 119 ? -20.660 -3.602 29.774 1.00 94.19 119 ARG A O 1
ATOM 943 N N . ILE A 1 120 ? -22.871 -3.820 30.094 1.00 95.19 120 ILE A N 1
ATOM 944 C CA . ILE A 1 120 ? -23.131 -4.474 28.807 1.00 95.19 120 ILE A CA 1
ATOM 945 C C . ILE A 1 120 ? -23.106 -3.441 27.672 1.00 95.19 120 ILE A C 1
ATOM 947 O O . ILE A 1 120 ? -23.691 -2.360 27.787 1.00 95.19 120 ILE A O 1
ATOM 951 N N . VAL A 1 121 ? -22.426 -3.794 26.586 1.00 95.81 121 VAL A N 1
ATOM 952 C CA . VAL A 1 121 ? -22.295 -3.003 25.363 1.00 95.81 121 VAL A CA 1
ATOM 953 C C . VAL A 1 121 ? -22.963 -3.766 24.227 1.00 95.81 121 VAL A C 1
ATOM 955 O O . VAL A 1 121 ? -22.503 -4.835 23.824 1.00 95.81 121 VAL A O 1
ATOM 958 N N . GLY A 1 122 ? -24.071 -3.222 23.729 1.00 95.00 122 GLY A N 1
ATOM 959 C CA . GLY A 1 122 ? -24.754 -3.748 22.554 1.00 95.00 122 GLY A CA 1
ATOM 960 C C . GLY A 1 122 ? -24.028 -3.424 21.246 1.00 95.00 122 GLY A C 1
ATOM 961 O O . GLY A 1 122 ? -23.154 -2.562 21.173 1.00 95.00 122 GLY A O 1
ATOM 962 N N . ASP A 1 123 ? -24.444 -4.079 20.167 1.00 95.31 123 ASP A N 1
ATOM 963 C CA . ASP A 1 123 ? -23.797 -3.968 18.852 1.00 95.31 123 ASP A CA 1
ATOM 964 C C . ASP A 1 123 ? -23.854 -2.559 18.268 1.00 95.31 123 ASP A C 1
ATOM 966 O O . ASP A 1 123 ? -22.924 -2.138 17.589 1.00 95.31 123 ASP A O 1
ATOM 970 N N . SER A 1 124 ? -24.925 -1.822 18.560 1.00 96.06 124 SER A N 1
ATOM 971 C CA . SER A 1 124 ? -25.115 -0.429 18.139 1.00 96.06 124 SER A CA 1
ATOM 972 C C . SER A 1 124 ? -24.717 0.591 19.208 1.00 96.06 124 SER A C 1
ATOM 974 O O . SER A 1 124 ? -24.824 1.793 18.966 1.00 96.06 124 SER A O 1
ATOM 976 N N . ASP A 1 125 ? -24.271 0.143 20.385 1.00 95.25 125 ASP A N 1
ATOM 977 C CA . ASP A 1 125 ? -23.871 1.045 21.458 1.00 95.25 125 ASP A CA 1
ATOM 978 C C . ASP A 1 125 ? -22.500 1.632 21.148 1.00 95.25 125 ASP A C 1
ATOM 980 O O . ASP A 1 125 ? -21.492 0.925 21.133 1.00 95.25 125 ASP A O 1
ATOM 984 N N . THR A 1 126 ? -22.453 2.946 20.945 1.00 96.06 126 THR A N 1
ATOM 985 C CA . THR A 1 126 ? -21.190 3.668 20.810 1.00 96.06 126 THR A CA 1
ATOM 986 C C . THR A 1 126 ? -20.535 3.845 22.176 1.00 96.06 126 THR A C 1
ATOM 988 O O . THR A 1 126 ? -21.101 4.469 23.080 1.00 96.06 126 THR A O 1
ATOM 991 N N . VAL A 1 127 ? -19.307 3.355 22.305 1.00 94.31 127 VAL A N 1
ATOM 992 C CA . VAL A 1 127 ? -18.455 3.483 23.488 1.00 94.31 127 VAL A CA 1
ATOM 993 C C . VAL A 1 127 ? -17.225 4.328 23.177 1.00 94.31 127 VAL A C 1
ATOM 995 O O . VAL A 1 127 ? -16.673 4.298 22.072 1.00 94.31 127 VAL A O 1
ATOM 998 N N . LYS A 1 128 ? -16.802 5.122 24.165 1.00 94.81 128 LYS A N 1
ATOM 999 C CA . LYS A 1 128 ? -15.546 5.868 24.098 1.00 94.81 128 LYS A CA 1
ATOM 1000 C C . LYS A 1 128 ? -14.453 5.013 24.707 1.00 94.81 128 LYS A C 1
ATOM 1002 O O . LYS A 1 128 ? -14.493 4.740 25.900 1.00 94.81 128 LYS A O 1
ATOM 1007 N N . ILE A 1 129 ? -13.483 4.635 23.892 1.00 94.06 129 ILE A N 1
ATOM 1008 C CA . ILE A 1 129 ? -12.369 3.801 24.319 1.00 94.06 129 ILE A CA 1
ATOM 1009 C C . ILE A 1 129 ? -11.126 4.639 24.589 1.00 94.06 129 ILE A C 1
ATOM 1011 O O . ILE A 1 129 ? -10.857 5.660 23.944 1.00 94.06 129 ILE A O 1
ATOM 1015 N N . HIS A 1 130 ? -10.345 4.157 25.538 1.00 92.44 130 HIS A N 1
ATOM 1016 C CA . HIS A 1 130 ? -9.038 4.676 25.882 1.00 92.44 130 HIS A CA 1
ATOM 1017 C C . HIS A 1 130 ? -8.019 3.543 25.820 1.00 92.44 130 HIS A C 1
ATOM 1019 O O . HIS A 1 130 ? -8.365 2.372 25.652 1.00 92.44 130 HIS A O 1
ATOM 1025 N N . GLU A 1 131 ? -6.747 3.906 25.915 1.00 89.38 131 GLU A N 1
ATOM 1026 C CA . GLU A 1 131 ? -5.684 2.916 25.996 1.00 89.38 131 GLU A CA 1
ATOM 1027 C C . GLU A 1 131 ? -5.923 2.031 27.226 1.00 89.38 131 GLU A C 1
ATOM 1029 O O . GLU A 1 131 ? -6.216 2.539 28.310 1.00 89.38 131 GLU A O 1
ATOM 1034 N N . HIS A 1 132 ? -5.863 0.714 27.032 1.00 87.38 132 HIS A N 1
ATOM 1035 C CA . HIS A 1 132 ? -6.161 -0.296 28.055 1.00 87.38 132 HIS A CA 1
ATOM 1036 C C . HIS A 1 132 ? -7.626 -0.396 28.518 1.00 87.38 132 HIS A C 1
ATOM 1038 O O . HIS A 1 132 ? -7.882 -1.071 29.516 1.00 87.38 132 HIS A O 1
ATOM 1044 N N . SER A 1 133 ? -8.600 0.195 27.807 1.00 94.25 133 SER A N 1
ATOM 1045 C CA . SER A 1 133 ? -10.014 -0.172 28.010 1.00 94.25 133 SER A CA 1
ATOM 1046 C C . SER A 1 133 ? -10.168 -1.693 27.905 1.00 94.25 133 SER A C 1
ATOM 1048 O O . SER A 1 133 ? -9.629 -2.294 26.973 1.00 94.25 133 SER A O 1
ATOM 1050 N N . ARG A 1 134 ? -10.881 -2.319 28.847 1.00 96.44 134 ARG A N 1
ATOM 1051 C CA . ARG A 1 134 ? -11.021 -3.777 28.912 1.00 96.44 134 ARG A CA 1
ATOM 1052 C C . ARG A 1 134 ? -12.449 -4.202 28.608 1.00 96.44 134 ARG A C 1
ATOM 1054 O O . ARG A 1 134 ? -13.403 -3.677 29.178 1.00 96.44 134 ARG A O 1
ATOM 1061 N N . PHE A 1 135 ? -12.564 -5.182 27.727 1.00 96.69 135 PHE A N 1
ATOM 1062 C CA . PHE A 1 135 ? -13.811 -5.805 27.334 1.00 96.69 135 PHE A CA 1
ATOM 1063 C C . PHE A 1 135 ? -13.722 -7.317 27.524 1.00 96.69 135 PHE A C 1
ATOM 1065 O O . PHE A 1 135 ? -12.725 -7.954 27.177 1.00 96.69 135 PHE A O 1
ATOM 1072 N N . THR A 1 136 ? -14.800 -7.897 28.025 1.00 96.31 136 THR A N 1
ATOM 1073 C CA . THR A 1 136 ? -14.997 -9.342 28.103 1.00 96.31 136 THR A CA 1
ATOM 1074 C C . THR A 1 136 ? -16.134 -9.717 27.169 1.00 96.31 136 THR A C 1
ATOM 1076 O O . THR A 1 136 ? -17.208 -9.123 27.224 1.00 96.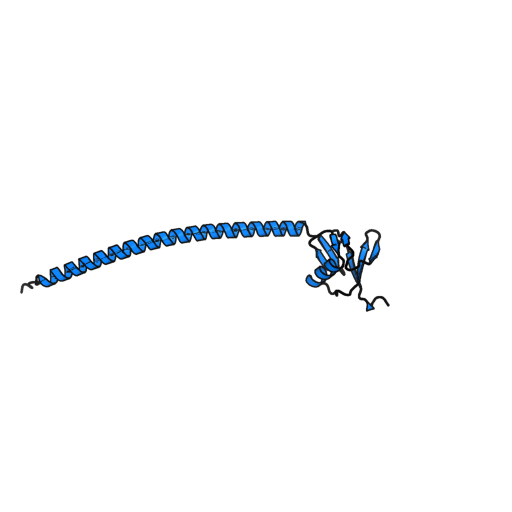31 136 THR A O 1
ATOM 1079 N N . ALA A 1 137 ? -15.899 -10.684 26.291 1.00 95.75 137 ALA A N 1
ATOM 1080 C CA . ALA A 1 137 ? -16.927 -11.238 25.427 1.00 95.75 137 ALA A CA 1
ATOM 1081 C C . ALA A 1 137 ? -17.488 -12.507 26.071 1.00 95.75 137 ALA A C 1
ATOM 1083 O O . ALA A 1 137 ? -16.754 -13.470 26.288 1.00 95.75 137 ALA A O 1
ATOM 1084 N N . ILE A 1 138 ? -18.784 -12.492 26.361 1.00 92.50 138 ILE A N 1
ATOM 1085 C CA . ILE A 1 138 ? -19.493 -13.561 27.063 1.00 92.50 138 ILE A CA 1
ATOM 1086 C C . ILE A 1 138 ? -20.345 -14.321 26.047 1.00 92.50 138 ILE A C 1
ATOM 1088 O O . ILE A 1 138 ? -21.110 -13.715 25.284 1.00 92.50 138 ILE A O 1
ATOM 1092 N N . ALA A 1 139 ? -20.197 -15.645 26.017 1.00 90.00 139 ALA A N 1
ATOM 1093 C CA . ALA A 1 139 ? -21.020 -16.503 25.179 1.00 90.00 139 ALA A CA 1
ATOM 1094 C C . ALA A 1 139 ? -22.471 -16.510 25.694 1.00 90.00 139 ALA A C 1
ATOM 1096 O O . ALA A 1 139 ? -22.690 -16.479 26.905 1.00 90.00 139 ALA A O 1
ATOM 1097 N N . PRO A 1 140 ? -23.481 -16.586 24.812 1.00 80.62 140 PRO A N 1
ATOM 1098 C CA . PRO A 1 140 ? -24.880 -16.633 25.239 1.00 80.62 140 PRO A CA 1
ATOM 1099 C C . PRO A 1 140 ? -25.205 -17.841 26.139 1.00 80.62 140 PRO A C 1
ATOM 1101 O O . PRO A 1 140 ? -26.104 -17.737 26.968 1.00 80.62 140 PRO A O 1
ATOM 1104 N N . ASP A 1 141 ? -24.462 -18.948 26.018 1.00 75.00 141 ASP A N 1
ATOM 1105 C CA . ASP A 1 141 ? -24.652 -20.164 26.823 1.00 75.00 141 ASP A CA 1
ATOM 1106 C C . ASP A 1 141 ? -24.147 -20.025 28.276 1.00 75.00 141 ASP A C 1
ATOM 1108 O O . ASP A 1 141 ? -24.665 -20.693 29.171 1.00 75.00 141 ASP A O 1
ATOM 1112 N N . ASP A 1 142 ? -23.201 -19.112 28.533 1.00 67.25 142 ASP A N 1
ATOM 1113 C CA . ASP A 1 142 ? -22.612 -18.865 29.863 1.00 67.25 142 ASP A CA 1
ATOM 1114 C C . ASP A 1 142 ? -23.474 -17.939 30.748 1.00 67.25 142 ASP A C 1
ATOM 1116 O O . ASP A 1 142 ? -23.084 -17.595 31.863 1.00 67.25 142 ASP A O 1
ATOM 1120 N N . ASN A 1 143 ? -24.656 -17.533 30.271 1.00 55.25 143 ASN A N 1
ATOM 1121 C CA . ASN A 1 143 ? -25.575 -16.619 30.961 1.00 55.25 143 ASN A CA 1
ATOM 1122 C C . ASN A 1 143 ? -26.777 -17.343 31.618 1.00 55.25 143 ASN A C 1
ATOM 1124 O O . ASN A 1 143 ? -27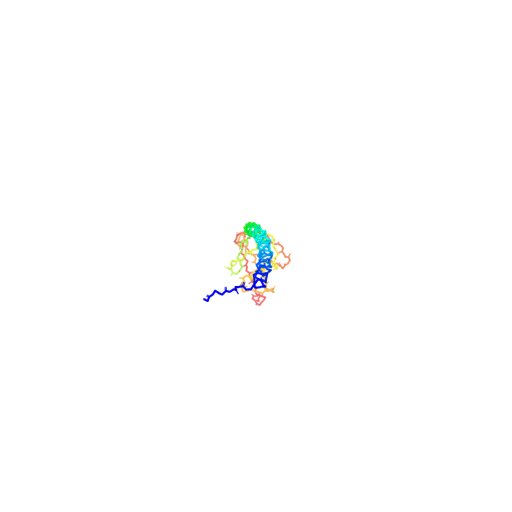.862 -16.764 31.726 1.00 55.25 143 ASN A O 1
ATOM 1128 N N . SER A 1 144 ? -26.591 -18.612 32.013 1.00 48.84 144 SER A N 1
ATOM 1129 C CA . SER A 1 144 ? -27.632 -19.515 32.549 1.00 48.84 144 SER A CA 1
ATOM 1130 C C . SER A 1 144 ? -27.606 -19.673 34.069 1.00 48.84 144 SER A C 1
ATOM 1132 O O . SER A 1 144 ? -26.498 -19.785 34.637 1.00 48.84 144 SER A O 1
#